Protein AF-A0A1H3XNR8-F1 (afdb_monomer)

Sequence (144 aa):
MKPLLAIGIIMKPLLAIGIILTTLAGSTNAENTTQLEPLYSAQFDDTYITIEVQSNGCTQPEDFTILASGKGGEDFSTLGIRRDQPDTCRAAARLIRLQLELPPALAALKEAYRLDNLFVSKSPFSDTANTGDTHDRPNQTDQH

Foldseek 3Di:
DDDDDDDDDDDDDDDDDDDDDDDDPDDDDPDVPQDFFFWPDWDDDLWWIKTKGKAQPDDALVQKDKDFDDPDDLDGAEIAMAGADDRPHHHDIDIDIYIHTDDPSRSPDPDDHDYPDRTYGYPPPDPDPDDDDPPDDDDDDDDD

Radius of gyration: 32.82 Å; Cα contacts (8 Å, |Δi|>4): 173; chains: 1; bounding box: 34×79×107 Å

Solvent-accessible surface area (backbone atoms only — not comparable to full-atom values): 9794 Å² total; per-residue (Å²): 137,87,90,85,88,87,82,88,86,81,87,74,86,79,84,80,83,82,81,83,82,82,78,81,84,74,84,75,79,80,74,83,67,81,79,60,42,64,44,79,44,78,47,77,60,73,57,34,40,39,35,27,35,7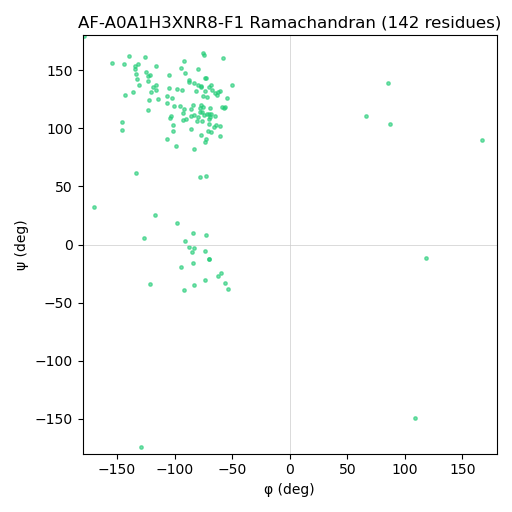8,29,20,76,61,69,54,53,86,29,46,45,83,42,76,42,54,90,69,80,93,53,63,55,35,41,42,50,33,36,69,54,82,59,80,46,87,46,79,75,40,81,46,78,39,67,37,77,48,56,69,82,60,44,68,50,91,69,88,73,42,74,83,54,64,40,30,44,65,57,82,79,76,91,67,93,75,89,81,81,83,82,84,76,85,85,84,79,85,86,131

pLDDT: mean 70.67, std 19.41, range [36.06, 97.56]

Nearest PDB st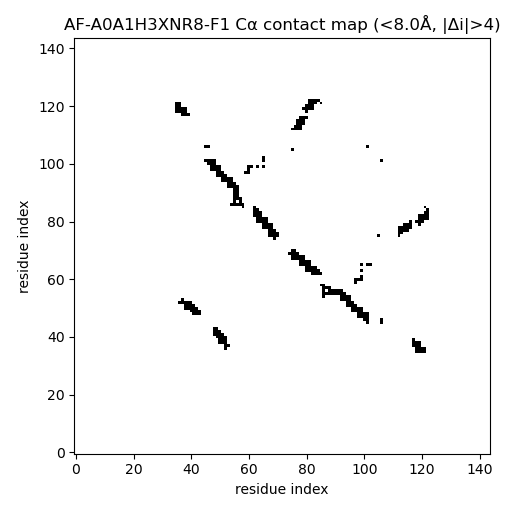ructures (foldseek):
  8g04-assembly1_B  TM=3.198E-01  e=7.926E+00  Homo sapiens

Mean predicted aligned error: 17.43 Å

Organism: NCBI:txid525918

Structure (mmCIF, N/CA/C/O backbone):
data_AF-A0A1H3XNR8-F1
#
_entry.id   AF-A0A1H3XNR8-F1
#
loop_
_atom_site.group_PDB
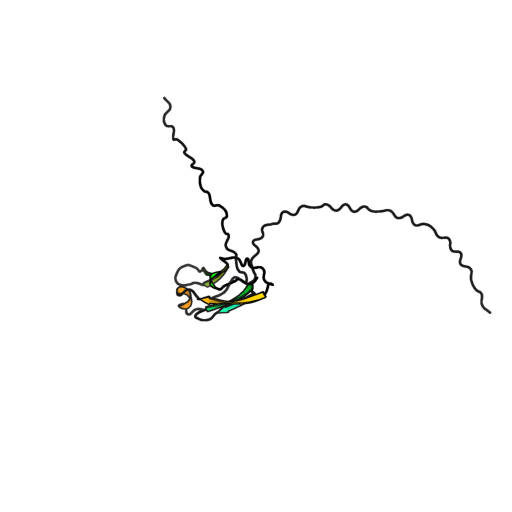_atom_site.id
_atom_site.type_symbol
_atom_site.label_atom_id
_atom_site.label_alt_id
_atom_site.label_comp_id
_atom_site.label_asym_id
_atom_site.label_entity_id
_atom_site.label_seq_id
_atom_site.pdbx_PDB_ins_code
_atom_site.Cartn_x
_atom_site.Cartn_y
_atom_site.Cartn_z
_atom_site.occupancy
_atom_site.B_iso_or_equiv
_atom_site.auth_seq_id
_atom_site.auth_comp_id
_atom_site.auth_asym_id
_atom_site.auth_atom_id
_atom_site.pdbx_PDB_model_num
ATOM 1 N N . MET A 1 1 ? 9.567 -14.172 89.997 1.00 38.69 1 MET A N 1
ATOM 2 C CA . MET A 1 1 ? 9.022 -14.316 88.625 1.00 38.69 1 MET A CA 1
ATOM 3 C C . MET A 1 1 ? 8.581 -12.940 88.122 1.00 38.69 1 MET A C 1
ATOM 5 O O . MET A 1 1 ? 8.362 -12.065 88.943 1.00 38.69 1 MET A O 1
ATOM 9 N N . LYS A 1 2 ? 8.603 -12.762 86.797 1.00 40.78 2 LYS A N 1
ATOM 10 C CA . LYS A 1 2 ? 8.723 -11.534 85.978 1.00 40.78 2 LYS A CA 1
ATOM 11 C C . LYS A 1 2 ? 7.671 -10.406 86.170 1.00 40.78 2 LYS A C 1
ATOM 13 O O . LYS A 1 2 ? 6.573 -10.694 86.632 1.00 40.78 2 LYS A O 1
ATOM 18 N N . PRO A 1 3 ? 8.000 -9.161 85.746 1.00 63.50 3 PRO A N 1
ATOM 19 C CA . PRO A 1 3 ? 7.152 -7.960 85.802 1.00 63.50 3 PRO A CA 1
ATOM 20 C C . PRO A 1 3 ? 6.329 -7.753 84.511 1.00 63.50 3 PRO A C 1
ATOM 22 O O . PRO A 1 3 ? 6.743 -8.212 83.450 1.00 63.50 3 PRO A O 1
ATOM 25 N N . LEU A 1 4 ? 5.222 -7.002 84.565 1.00 46.03 4 LEU A N 1
ATOM 26 C CA . LEU A 1 4 ? 4.565 -6.418 83.378 1.00 46.03 4 LEU A CA 1
ATOM 27 C C . LEU A 1 4 ? 3.960 -5.055 83.770 1.00 46.03 4 LEU A C 1
ATOM 29 O O . LEU A 1 4 ? 3.062 -5.004 84.599 1.00 46.03 4 LEU A O 1
ATOM 33 N N . LEU A 1 5 ? 4.627 -3.936 83.481 1.00 42.25 5 LEU A N 1
ATOM 34 C CA . LEU A 1 5 ? 4.701 -3.169 82.223 1.00 42.25 5 LEU A CA 1
ATOM 35 C C . LEU A 1 5 ? 3.565 -2.133 82.108 1.00 42.25 5 LEU A C 1
ATOM 37 O O . LEU A 1 5 ? 2.420 -2.454 81.809 1.00 42.25 5 LEU A O 1
ATOM 41 N N . ALA A 1 6 ? 3.943 -0.873 82.334 1.00 57.47 6 ALA A N 1
ATOM 42 C CA . ALA A 1 6 ? 3.181 0.335 82.044 1.00 57.47 6 ALA A CA 1
ATOM 43 C C . ALA A 1 6 ? 3.367 0.743 80.577 1.00 57.47 6 ALA A C 1
ATOM 45 O O . ALA A 1 6 ? 4.506 0.732 80.122 1.00 57.47 6 ALA A O 1
ATOM 46 N N . ILE A 1 7 ? 2.313 1.188 79.878 1.00 51.91 7 ILE A N 1
ATOM 47 C CA . ILE A 1 7 ? 2.433 2.048 78.684 1.00 51.91 7 ILE A CA 1
ATOM 48 C C . ILE A 1 7 ? 1.242 3.016 78.656 1.00 51.91 7 ILE A C 1
ATOM 50 O O . ILE A 1 7 ? 0.112 2.631 78.365 1.00 51.91 7 ILE A O 1
ATOM 54 N N . GLY A 1 8 ? 1.505 4.281 78.991 1.00 52.34 8 GLY A N 1
ATOM 55 C CA . GLY A 1 8 ? 0.576 5.389 78.782 1.00 52.34 8 GLY A CA 1
ATOM 56 C C . GLY A 1 8 ? 0.567 5.812 77.313 1.00 52.34 8 GLY A C 1
ATOM 57 O O . GLY A 1 8 ? 1.620 5.942 76.693 1.00 52.34 8 GLY A O 1
ATOM 58 N N . ILE A 1 9 ? -0.623 6.041 76.761 1.00 49.16 9 ILE A N 1
ATOM 59 C CA . ILE A 1 9 ? -0.816 6.543 75.399 1.00 49.16 9 ILE A CA 1
ATOM 60 C C . ILE A 1 9 ? -1.137 8.035 75.508 1.00 49.16 9 ILE A C 1
ATOM 62 O O . ILE A 1 9 ? -2.251 8.406 75.865 1.00 49.16 9 ILE A O 1
ATOM 66 N N . ILE A 1 10 ? -0.164 8.901 75.214 1.00 55.31 10 ILE A N 1
ATOM 67 C CA . ILE A 1 10 ? -0.415 10.334 75.000 1.00 55.31 10 ILE A CA 1
ATOM 68 C C . ILE A 1 10 ? -0.413 10.571 73.490 1.00 55.31 10 ILE A C 1
ATOM 70 O O . ILE A 1 10 ? 0.635 10.684 72.856 1.00 55.31 10 ILE A O 1
ATOM 74 N N . MET A 1 11 ? -1.615 10.598 72.918 1.00 46.31 11 MET A N 1
ATOM 75 C CA . MET A 1 11 ? -1.886 10.873 71.509 1.00 46.31 11 MET A CA 1
ATOM 76 C C . MET A 1 11 ? -1.648 12.366 71.231 1.00 46.31 11 MET A C 1
ATOM 78 O O . MET A 1 11 ? -2.384 13.214 71.732 1.00 46.31 11 MET A O 1
ATOM 82 N N . LYS A 1 12 ? -0.616 12.711 70.454 1.00 54.62 12 LYS A N 1
ATOM 83 C CA . LYS A 1 12 ? -0.409 14.081 69.952 1.00 54.62 12 LYS A CA 1
ATOM 84 C C . LYS A 1 12 ? -1.034 14.217 68.558 1.00 54.62 12 LYS A C 1
ATOM 86 O O . LYS A 1 12 ? -0.768 13.356 67.721 1.00 54.62 12 LYS A O 1
ATOM 91 N N . PRO A 1 13 ? -1.812 15.277 68.271 1.00 52.75 13 PRO A N 1
ATOM 92 C CA . PRO A 1 13 ? -2.337 15.501 66.933 1.00 52.75 13 PRO A CA 1
ATOM 93 C C . PRO A 1 13 ? -1.220 16.064 66.046 1.00 52.75 13 PRO A C 1
ATOM 95 O O . PRO A 1 13 ? -0.636 17.107 66.343 1.00 52.75 13 PRO A O 1
ATOM 98 N N . LEU A 1 14 ? -0.897 15.344 64.971 1.00 55.09 14 LEU A N 1
ATOM 99 C CA . LEU A 1 14 ? 0.014 15.815 63.933 1.00 55.09 14 LEU A CA 1
ATOM 100 C C . LEU A 1 14 ? -0.717 16.855 63.071 1.00 55.09 14 LEU A C 1
ATOM 102 O O . LEU A 1 14 ? -1.722 16.553 62.432 1.00 55.09 14 LEU A O 1
ATOM 106 N N . LEU A 1 15 ? -0.199 18.080 63.067 1.00 53.31 15 LEU A N 1
ATOM 107 C CA . LEU A 1 15 ? -0.631 19.171 62.201 1.00 53.31 15 LEU A CA 1
ATOM 108 C C . LEU A 1 15 ? -0.203 18.853 60.754 1.00 53.31 15 LEU A C 1
ATOM 110 O O . LEU A 1 15 ? 0.986 18.889 60.441 1.00 53.31 15 LEU A O 1
ATOM 114 N N . ALA A 1 16 ? -1.150 18.507 59.881 1.00 61.38 16 ALA A N 1
ATOM 115 C CA . ALA A 1 16 ? -0.878 18.260 58.466 1.00 61.38 16 ALA A CA 1
ATOM 116 C C . ALA A 1 16 ? -0.910 19.581 57.678 1.00 61.38 16 ALA A C 1
ATOM 118 O O . ALA A 1 16 ? -1.945 20.239 57.592 1.00 61.38 16 ALA A O 1
ATOM 119 N N . ILE A 1 17 ? 0.231 19.969 57.104 1.00 61.00 17 ILE A N 1
ATOM 120 C CA . ILE A 1 17 ? 0.350 21.099 56.175 1.00 61.00 17 ILE A CA 1
ATOM 121 C C . ILE A 1 17 ? -0.045 20.595 54.782 1.00 61.00 17 ILE A C 1
ATOM 123 O O . ILE A 1 17 ? 0.649 19.764 54.197 1.00 61.00 17 ILE A O 1
ATOM 127 N N . GLY A 1 18 ? -1.178 21.071 54.265 1.00 52.53 18 GLY A N 1
ATOM 128 C CA . GLY A 1 18 ? -1.646 20.759 52.915 1.00 52.53 18 GLY A CA 1
ATOM 129 C C . GLY A 1 18 ? -0.868 21.547 51.863 1.00 52.53 18 GLY A C 1
ATOM 130 O O . GLY A 1 18 ? -0.968 22.770 51.804 1.00 52.53 18 GLY A O 1
ATOM 131 N N . ILE A 1 19 ? -0.102 20.850 51.024 1.00 67.56 19 ILE A N 1
ATOM 132 C CA . ILE A 1 19 ? 0.541 21.429 49.841 1.00 67.56 19 ILE A CA 1
ATOM 133 C C . ILE A 1 19 ? -0.482 21.381 48.702 1.00 67.56 19 ILE A C 1
ATOM 135 O O . ILE A 1 19 ? -0.836 20.303 48.227 1.00 67.56 19 ILE A O 1
ATOM 139 N N . ILE A 1 20 ? -0.985 22.542 48.283 1.00 62.84 20 ILE A N 1
ATOM 140 C CA . ILE A 1 20 ? -1.884 22.654 47.129 1.00 62.84 20 ILE A CA 1
ATOM 141 C C . ILE A 1 20 ? -1.020 22.610 45.866 1.00 62.84 20 ILE A C 1
ATOM 143 O O . ILE A 1 20 ? -0.273 23.544 45.582 1.00 62.84 20 ILE A O 1
ATOM 147 N N . LEU A 1 21 ? -1.110 21.507 45.124 1.00 60.59 21 LEU A N 1
ATOM 148 C CA . LEU A 1 21 ? -0.445 21.321 43.837 1.00 60.59 21 LEU A CA 1
ATOM 149 C C . LEU A 1 21 ? -1.342 21.912 42.737 1.00 60.59 21 LEU A C 1
ATOM 151 O O . LEU A 1 21 ? -2.329 21.300 42.333 1.00 60.59 21 LEU A O 1
ATOM 155 N N . THR A 1 22 ? -1.044 23.127 42.282 1.00 60.62 22 THR A N 1
ATOM 156 C CA . THR A 1 22 ? -1.730 23.754 41.146 1.00 60.62 22 THR A CA 1
ATOM 157 C C . THR A 1 22 ? -1.225 23.145 39.840 1.00 60.62 22 THR A C 1
ATOM 159 O O . THR A 1 22 ? -0.106 23.402 39.399 1.00 60.62 22 THR A O 1
ATOM 162 N N . THR A 1 23 ? -2.047 22.316 39.202 1.00 63.28 23 THR A N 1
ATOM 163 C CA . THR A 1 23 ? -1.768 21.792 37.864 1.00 63.28 23 THR A CA 1
ATOM 164 C C . THR A 1 23 ? -2.073 22.865 36.819 1.00 63.28 23 THR A C 1
ATOM 166 O O . THR A 1 23 ? -3.217 23.272 36.625 1.00 63.28 23 THR A O 1
ATOM 169 N N . LEU A 1 24 ? -1.032 23.343 36.132 1.00 59.34 24 LEU A N 1
ATOM 170 C CA . LEU A 1 24 ? -1.181 24.123 34.905 1.00 59.34 24 LEU A CA 1
ATOM 171 C C . LEU A 1 24 ? -1.807 23.224 33.830 1.00 59.34 24 LEU A C 1
ATOM 173 O O . LEU A 1 24 ? -1.165 22.298 33.336 1.00 59.34 24 LEU A O 1
ATOM 177 N N . ALA A 1 25 ? -3.053 23.507 33.454 1.00 58.81 25 ALA A N 1
ATOM 178 C CA . ALA A 1 25 ? -3.671 22.944 32.262 1.00 58.81 25 ALA A CA 1
ATOM 179 C C . ALA A 1 25 ? -3.068 23.625 31.022 1.00 58.81 25 ALA A C 1
ATOM 181 O O . ALA A 1 25 ? -3.551 24.656 30.556 1.00 58.81 25 ALA A O 1
ATOM 182 N N . GLY A 1 26 ? -1.967 23.072 30.511 1.00 53.69 26 GLY A N 1
ATOM 183 C CA . GLY A 1 26 ? -1.446 23.429 29.196 1.00 53.69 26 GLY A CA 1
ATOM 184 C C . GLY A 1 26 ? -2.396 22.911 28.118 1.00 53.69 26 GLY A C 1
ATOM 185 O O . GLY A 1 26 ? -2.603 21.706 28.008 1.00 53.69 26 GLY A O 1
ATOM 186 N N . SER A 1 27 ? -2.985 23.814 27.334 1.00 58.12 27 SER A N 1
ATOM 187 C CA . SER A 1 27 ? -3.701 23.443 26.111 1.00 58.12 27 SER A CA 1
ATOM 188 C C . SER A 1 27 ? -2.667 22.982 25.089 1.00 58.12 27 SER A C 1
ATOM 190 O O . SER A 1 27 ? -1.925 23.799 24.543 1.00 58.12 27 SER A O 1
ATOM 192 N N . THR A 1 28 ? -2.558 21.675 24.871 1.00 56.59 28 THR A N 1
ATOM 193 C CA . THR A 1 28 ? -1.725 21.137 23.800 1.00 56.59 28 THR A CA 1
ATOM 194 C C . THR A 1 28 ? -2.449 21.376 22.480 1.00 56.59 28 THR A C 1
ATOM 196 O O . THR A 1 28 ? -3.504 20.806 22.213 1.00 56.59 28 THR A O 1
ATOM 199 N N . ASN A 1 29 ? -1.896 22.260 21.649 1.00 51.56 29 ASN A N 1
ATOM 200 C CA . ASN A 1 29 ? -2.243 22.278 20.235 1.00 51.56 29 ASN A CA 1
ATOM 201 C C . ASN A 1 29 ? -1.882 20.895 19.689 1.00 51.56 29 ASN A C 1
ATOM 203 O O . ASN A 1 29 ? -0.726 20.486 19.793 1.00 51.56 29 ASN A O 1
ATOM 207 N N . ALA A 1 30 ? -2.873 20.158 19.186 1.00 52.19 30 ALA A N 1
ATOM 208 C CA . ALA A 1 30 ? -2.637 18.899 18.502 1.00 52.19 30 ALA A CA 1
ATOM 209 C C . ALA A 1 30 ? -1.751 19.195 17.288 1.00 52.19 30 ALA A C 1
ATOM 211 O O . ALA A 1 30 ? -2.200 19.752 16.287 1.00 52.19 30 ALA A O 1
ATOM 212 N N . GLU A 1 31 ? -0.464 18.890 17.421 1.00 46.25 31 GLU A N 1
ATOM 213 C CA . GLU A 1 31 ? 0.466 18.865 16.311 1.00 46.25 31 GLU A CA 1
ATOM 214 C C . GLU A 1 31 ? -0.105 17.876 15.299 1.00 46.25 31 GLU A C 1
ATOM 216 O O . GLU A 1 31 ? -0.309 16.698 15.608 1.00 46.25 31 GLU A O 1
ATOM 221 N N . ASN A 1 32 ? -0.429 18.378 14.108 1.00 50.03 32 ASN A N 1
ATOM 222 C CA . ASN A 1 32 ? -0.937 17.598 12.988 1.00 50.03 32 ASN A CA 1
ATOM 223 C C . ASN A 1 32 ? 0.228 16.770 12.418 1.00 50.03 32 ASN A C 1
ATOM 225 O O . ASN A 1 32 ? 0.660 16.946 11.280 1.00 50.03 32 ASN A O 1
ATOM 229 N N . THR A 1 33 ? 0.816 15.918 13.261 1.00 54.91 33 THR A N 1
ATOM 230 C CA . THR A 1 33 ? 1.766 14.900 12.845 1.00 54.91 33 THR A CA 1
ATOM 231 C C . THR A 1 33 ? 1.031 14.078 11.802 1.00 54.91 33 THR A C 1
ATOM 233 O O . THR A 1 33 ? -0.050 13.549 12.057 1.00 54.91 33 THR A O 1
ATOM 236 N N . THR A 1 34 ? 1.549 14.069 10.575 1.00 63.00 34 THR A N 1
ATOM 237 C CA . THR A 1 34 ? 0.997 13.249 9.500 1.00 63.00 34 THR A CA 1
ATOM 238 C C . THR A 1 34 ? 1.103 11.802 9.965 1.00 63.00 34 THR A C 1
ATOM 240 O O . THR A 1 34 ? 2.165 11.195 9.866 1.00 63.00 34 THR A O 1
ATOM 243 N N . GLN A 1 35 ? 0.044 11.285 10.586 1.00 70.12 35 GLN A N 1
ATOM 244 C CA . GLN A 1 35 ? 0.054 9.961 11.185 1.00 70.12 35 GLN A CA 1
ATOM 245 C C . GLN A 1 35 ? 0.084 8.949 10.044 1.00 70.12 35 GLN A C 1
ATOM 247 O O . GLN A 1 35 ? -0.942 8.666 9.416 1.00 70.12 35 GLN A O 1
ATOM 252 N N . LEU A 1 36 ? 1.288 8.464 9.751 1.00 80.94 36 LEU A N 1
ATOM 253 C CA . LEU A 1 36 ? 1.514 7.432 8.757 1.00 80.94 36 LEU A CA 1
ATOM 254 C C . LEU A 1 36 ? 0.956 6.109 9.285 1.00 80.94 36 LEU A C 1
ATOM 256 O O . LEU A 1 36 ? 1.124 5.765 10.458 1.00 80.94 36 LEU A O 1
ATOM 260 N N . GLU A 1 37 ? 0.253 5.387 8.425 1.00 87.25 37 GLU A N 1
ATOM 261 C CA . GLU A 1 37 ? -0.327 4.094 8.771 1.00 87.25 37 GLU A CA 1
ATOM 262 C C . GLU A 1 37 ? 0.752 3.007 8.654 1.00 87.25 37 GLU A C 1
ATOM 264 O O . GLU A 1 37 ? 1.463 2.986 7.655 1.00 87.25 37 GLU A O 1
ATOM 269 N N . PRO A 1 38 ? 0.928 2.112 9.638 1.00 90.00 38 PRO A N 1
ATOM 270 C CA . PRO A 1 38 ? 1.932 1.057 9.545 1.00 90.00 38 PRO A CA 1
ATOM 271 C C . PRO A 1 38 ? 1.573 0.025 8.471 1.00 90.00 38 PRO A C 1
ATOM 273 O O . PRO A 1 38 ? 0.436 -0.438 8.381 1.00 90.00 38 PRO A O 1
ATOM 276 N N . LEU A 1 39 ? 2.581 -0.382 7.704 1.00 91.75 39 LEU A N 1
ATOM 277 C CA . LEU A 1 39 ? 2.532 -1.537 6.820 1.00 91.75 39 LEU A CA 1
ATOM 278 C C . LEU A 1 39 ? 3.070 -2.746 7.593 1.00 91.75 39 LEU A C 1
ATOM 280 O O . LEU A 1 39 ? 4.266 -2.840 7.865 1.00 91.75 39 LEU A O 1
ATOM 284 N N . TYR A 1 40 ? 2.189 -3.661 7.989 1.00 92.25 40 TYR A N 1
ATOM 285 C CA . TYR A 1 40 ? 2.547 -4.786 8.861 1.00 92.25 40 TYR A CA 1
ATOM 286 C C . TYR A 1 40 ? 3.349 -5.859 8.124 1.00 92.25 40 TYR A C 1
ATOM 288 O O . TYR A 1 40 ? 4.206 -6.515 8.716 1.00 92.25 40 TYR A O 1
ATOM 296 N N . SER A 1 41 ? 3.108 -6.018 6.823 1.00 90.88 41 SER A N 1
ATOM 297 C CA . SER A 1 41 ? 3.962 -6.814 5.947 1.00 90.88 41 SER A CA 1
ATOM 298 C C . SER A 1 41 ? 3.867 -6.347 4.498 1.00 90.88 41 SER A C 1
ATOM 300 O O . SER A 1 41 ? 2.870 -5.749 4.089 1.00 90.88 41 SER A O 1
ATOM 302 N N . ALA A 1 42 ? 4.912 -6.647 3.729 1.00 89.00 42 ALA A N 1
ATOM 303 C CA . ALA A 1 42 ? 4.949 -6.504 2.282 1.00 89.00 42 ALA A CA 1
ATOM 304 C C . ALA A 1 42 ? 5.742 -7.669 1.686 1.00 89.00 42 ALA A C 1
ATOM 306 O O . ALA A 1 42 ? 6.849 -7.971 2.136 1.00 89.00 42 ALA A O 1
ATOM 307 N N . GLN A 1 43 ? 5.161 -8.341 0.700 1.00 87.44 43 GLN A N 1
ATOM 308 C CA . GLN A 1 43 ? 5.756 -9.463 -0.021 1.00 87.44 43 GLN A CA 1
ATOM 309 C C . GLN A 1 43 ? 5.602 -9.203 -1.513 1.00 87.44 43 GLN A C 1
ATOM 311 O O . GLN A 1 43 ? 4.544 -8.757 -1.948 1.00 87.44 43 GLN A O 1
ATOM 316 N N . PHE A 1 44 ? 6.650 -9.478 -2.278 1.00 80.75 44 PHE A N 1
ATOM 317 C CA . PHE A 1 44 ? 6.721 -9.167 -3.700 1.00 80.75 44 PHE A CA 1
ATOM 318 C C . PHE A 1 44 ? 6.831 -10.462 -4.493 1.00 80.75 44 PHE A C 1
ATOM 320 O O . PHE A 1 44 ? 7.599 -11.351 -4.115 1.00 80.75 44 PHE A O 1
ATOM 327 N N . ASP A 1 45 ? 6.093 -10.534 -5.589 1.00 80.88 45 ASP A N 1
ATOM 328 C CA . ASP A 1 45 ? 6.345 -11.461 -6.685 1.00 80.88 45 ASP A CA 1
ATOM 329 C C . ASP A 1 45 ? 6.377 -10.683 -8.011 1.00 80.88 45 ASP A C 1
ATOM 331 O O . ASP A 1 45 ? 6.346 -9.452 -8.012 1.00 80.88 45 ASP A O 1
ATOM 335 N N . ASP A 1 46 ? 6.481 -11.383 -9.139 1.00 78.69 46 ASP A N 1
ATOM 336 C CA . ASP A 1 46 ? 6.627 -10.755 -10.458 1.00 78.69 46 ASP A CA 1
ATOM 337 C C . ASP A 1 46 ? 5.349 -10.029 -10.932 1.00 78.69 46 ASP A C 1
ATOM 339 O O . ASP A 1 46 ? 5.373 -9.300 -11.922 1.00 78.69 46 ASP A O 1
ATOM 343 N N . THR A 1 47 ? 4.213 -10.241 -10.260 1.00 84.44 47 THR A N 1
ATOM 344 C CA . THR A 1 47 ? 2.886 -9.752 -10.675 1.00 84.44 47 THR A CA 1
ATOM 345 C C . THR A 1 47 ? 2.231 -8.855 -9.624 1.00 84.44 47 THR A C 1
ATOM 347 O O . THR A 1 47 ? 1.533 -7.901 -9.971 1.00 84.44 47 THR A O 1
ATOM 350 N N . TYR A 1 48 ? 2.465 -9.123 -8.341 1.00 89.00 48 TYR A N 1
ATOM 351 C CA . TYR A 1 48 ? 1.769 -8.488 -7.233 1.00 89.00 48 TYR A CA 1
ATOM 352 C C . TYR A 1 48 ? 2.710 -8.038 -6.116 1.00 89.00 48 TYR A C 1
ATOM 354 O O . TYR A 1 48 ? 3.717 -8.670 -5.790 1.00 89.00 48 TYR A O 1
ATOM 362 N N . ILE A 1 49 ? 2.282 -6.980 -5.429 1.00 89.25 49 ILE A N 1
ATOM 363 C CA . ILE A 1 49 ? 2.699 -6.693 -4.060 1.00 89.25 49 ILE A CA 1
ATOM 364 C C . ILE A 1 49 ? 1.575 -7.141 -3.138 1.00 89.25 49 ILE A C 1
ATOM 366 O O . ILE A 1 49 ? 0.458 -6.630 -3.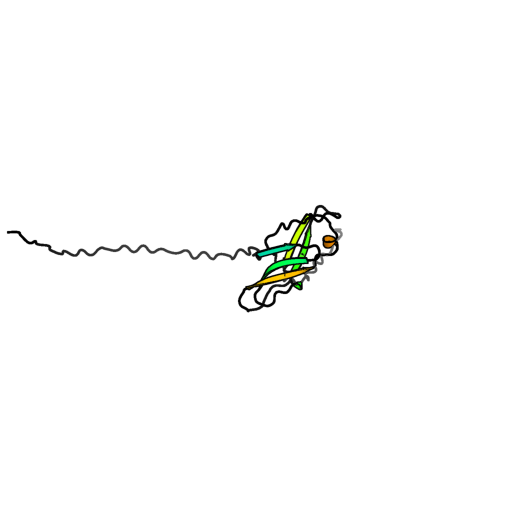193 1.00 89.25 49 ILE A O 1
ATOM 370 N N . THR A 1 50 ? 1.873 -8.080 -2.251 1.00 92.81 50 THR A N 1
ATOM 371 C CA . THR A 1 50 ? 0.951 -8.476 -1.195 1.00 92.81 50 THR A CA 1
ATOM 372 C C . THR A 1 50 ? 1.266 -7.720 0.088 1.00 92.81 50 THR A C 1
ATOM 374 O O . THR A 1 50 ? 2.357 -7.874 0.637 1.00 92.81 50 THR A O 1
ATOM 377 N N . ILE A 1 51 ? 0.313 -6.932 0.580 1.00 94.06 51 ILE A N 1
ATOM 378 C CA . ILE A 1 51 ? 0.473 -6.077 1.761 1.00 94.06 51 ILE A CA 1
ATOM 379 C C . ILE A 1 51 ? -0.452 -6.491 2.899 1.00 94.06 51 ILE A C 1
ATOM 381 O O . ILE A 1 51 ? -1.526 -7.042 2.660 1.00 94.06 51 ILE A O 1
ATOM 385 N N . GLU A 1 52 ? -0.058 -6.183 4.134 1.00 96.31 52 GLU A N 1
ATOM 386 C CA . GLU A 1 52 ? -0.925 -6.297 5.308 1.00 96.31 52 GLU A CA 1
ATOM 387 C C . GLU A 1 52 ? -1.060 -4.950 6.024 1.00 96.31 52 GLU A C 1
ATOM 389 O O . GLU A 1 52 ? -0.064 -4.327 6.398 1.00 96.31 52 GLU A O 1
ATOM 394 N N . VAL A 1 53 ? -2.304 -4.504 6.199 1.00 95.62 53 VAL A N 1
ATOM 395 C CA . VAL A 1 53 ? -2.673 -3.185 6.738 1.00 95.62 53 VAL A CA 1
ATOM 396 C C . VAL A 1 53 ? -3.865 -3.298 7.682 1.00 95.62 53 VAL A C 1
ATOM 398 O O . VAL A 1 53 ? -4.599 -4.290 7.662 1.00 95.62 53 VAL A O 1
ATOM 401 N N . GLN A 1 54 ? -4.085 -2.276 8.508 1.00 95.88 54 GLN A N 1
ATOM 402 C CA . GLN A 1 54 ? -5.269 -2.207 9.358 1.00 95.88 54 GLN A CA 1
ATOM 403 C C . GLN A 1 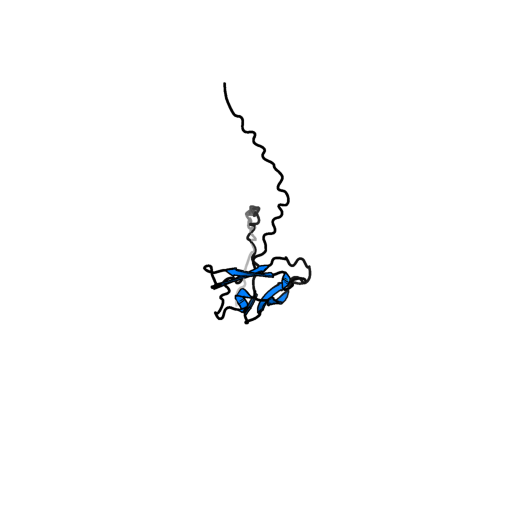54 ? -6.486 -1.736 8.544 1.00 95.88 54 GLN A C 1
ATOM 405 O O . GLN A 1 54 ? -6.405 -0.792 7.763 1.00 95.88 54 GLN A O 1
ATOM 410 N N . SER A 1 55 ? -7.639 -2.371 8.752 1.00 95.88 55 SER A N 1
ATOM 411 C CA . SER A 1 55 ? -8.915 -1.977 8.151 1.00 95.88 55 SER A CA 1
ATOM 412 C C . SER A 1 55 ? -10.035 -1.944 9.186 1.00 95.88 55 SER A C 1
ATOM 414 O O . SER A 1 55 ? -10.124 -2.821 10.047 1.00 95.88 55 SER A O 1
ATOM 416 N N . ASN A 1 56 ? -10.922 -0.960 9.039 1.00 96.81 56 ASN A N 1
ATOM 417 C CA . ASN A 1 56 ? -12.190 -0.808 9.753 1.00 96.81 56 ASN A CA 1
ATOM 418 C C . ASN A 1 56 ? -13.393 -1.322 8.936 1.00 96.81 56 ASN A C 1
ATOM 420 O O . ASN A 1 56 ? -14.544 -0.998 9.242 1.00 96.81 56 ASN A O 1
ATOM 424 N N . GLY A 1 57 ? -13.149 -2.149 7.914 1.00 96.94 57 GLY A N 1
ATOM 425 C CA . GLY A 1 57 ? -14.168 -2.942 7.227 1.00 96.94 57 GLY A CA 1
ATOM 426 C C . GLY A 1 57 ? -14.370 -2.645 5.744 1.00 96.94 57 GLY A C 1
ATOM 427 O O . GLY A 1 57 ? -15.032 -3.452 5.097 1.00 96.94 57 GLY A O 1
ATOM 428 N N . CYS A 1 58 ? -13.815 -1.556 5.205 1.00 96.06 58 CYS A N 1
ATOM 429 C CA . CYS A 1 58 ? -14.052 -1.164 3.809 1.00 96.06 58 CYS A CA 1
ATOM 430 C C . CYS A 1 58 ? -12.791 -0.937 2.984 1.00 96.06 58 CYS A C 1
ATOM 432 O O . CYS A 1 58 ? -12.913 -0.528 1.840 1.00 96.06 58 CYS A O 1
ATOM 434 N N . THR A 1 59 ? -11.610 -1.222 3.536 1.00 96.62 59 THR A N 1
ATOM 435 C CA . THR A 1 59 ? -10.362 -1.149 2.773 1.00 96.62 59 THR A CA 1
ATOM 436 C C . THR A 1 59 ? -10.367 -2.167 1.626 1.00 96.62 59 THR A C 1
ATOM 438 O O . THR A 1 59 ? -10.578 -3.361 1.863 1.00 96.62 59 THR A O 1
ATOM 441 N N . GLN A 1 60 ? -10.064 -1.701 0.418 1.00 97.56 60 GLN A N 1
ATOM 442 C CA . GLN A 1 60 ? -9.950 -2.489 -0.810 1.00 97.56 60 GLN A CA 1
ATOM 443 C C . GLN A 1 60 ? -8.588 -2.258 -1.490 1.00 97.56 60 GLN A C 1
ATOM 445 O O . GLN A 1 60 ? -7.913 -1.274 -1.178 1.00 97.56 60 GLN A O 1
ATOM 450 N N . PRO A 1 61 ? -8.139 -3.150 -2.394 1.00 96.62 61 PRO A N 1
ATOM 451 C CA . PRO A 1 61 ? -6.898 -2.951 -3.149 1.00 96.62 61 PRO A CA 1
ATOM 452 C C . PRO A 1 61 ? -6.837 -1.613 -3.899 1.00 96.62 61 PRO A C 1
ATOM 454 O O . PRO A 1 61 ? -5.796 -0.963 -3.912 1.00 96.62 61 PRO A O 1
ATOM 457 N N . GLU A 1 62 ? -7.960 -1.176 -4.469 1.00 95.94 62 GLU A N 1
ATOM 458 C CA . GLU A 1 62 ? -8.081 0.033 -5.293 1.00 95.94 62 GLU A CA 1
ATOM 459 C C . GLU A 1 62 ? -7.932 1.329 -4.482 1.00 95.94 62 GLU A C 1
ATOM 461 O O . GLU A 1 62 ? -7.734 2.401 -5.052 1.00 95.94 62 GLU A O 1
ATOM 466 N N . ASP A 1 63 ? -7.979 1.241 -3.149 1.00 95.94 63 ASP A N 1
ATOM 467 C CA . ASP A 1 63 ? -7.725 2.371 -2.257 1.00 95.94 63 ASP A CA 1
ATOM 468 C C . ASP A 1 63 ? -6.236 2.740 -2.193 1.00 95.94 63 ASP A C 1
ATOM 470 O O . ASP A 1 63 ? -5.886 3.722 -1.529 1.00 95.94 63 ASP A O 1
ATOM 474 N N . PHE A 1 64 ? -5.352 1.960 -2.825 1.00 94.00 64 PHE A N 1
ATOM 475 C CA . PHE A 1 64 ? -3.906 2.136 -2.762 1.00 94.00 64 PHE A CA 1
ATOM 476 C C . PHE A 1 64 ? -3.273 2.344 -4.131 1.00 94.00 64 PHE A C 1
ATOM 478 O O . PHE A 1 64 ? -3.625 1.702 -5.117 1.00 94.00 64 PHE A O 1
ATOM 485 N N . THR A 1 65 ? -2.225 3.163 -4.140 1.00 91.44 65 THR A N 1
ATOM 486 C CA . THR A 1 65 ? -1.335 3.338 -5.286 1.00 91.44 65 THR A CA 1
ATOM 487 C C . THR A 1 65 ? 0.084 2.922 -4.922 1.00 91.44 65 THR A C 1
ATOM 489 O O . THR A 1 65 ? 0.624 3.319 -3.881 1.00 91.44 65 THR A O 1
ATOM 492 N N . ILE A 1 66 ? 0.713 2.169 -5.826 1.00 87.94 66 ILE A N 1
ATOM 493 C CA . ILE A 1 66 ? 2.150 1.890 -5.799 1.00 87.94 66 ILE A CA 1
ATOM 494 C C . ILE A 1 66 ? 2.874 3.056 -6.468 1.00 87.94 66 ILE A C 1
ATOM 496 O O . ILE A 1 66 ? 2.654 3.373 -7.636 1.00 87.94 66 ILE A O 1
ATOM 500 N N . LEU A 1 67 ? 3.749 3.698 -5.709 1.00 85.31 67 LEU A N 1
ATOM 501 C CA . LEU A 1 67 ? 4.627 4.759 -6.172 1.00 85.31 67 LEU A CA 1
ATOM 502 C C . LEU A 1 67 ? 5.996 4.158 -6.469 1.00 85.31 67 LEU A C 1
ATOM 504 O O 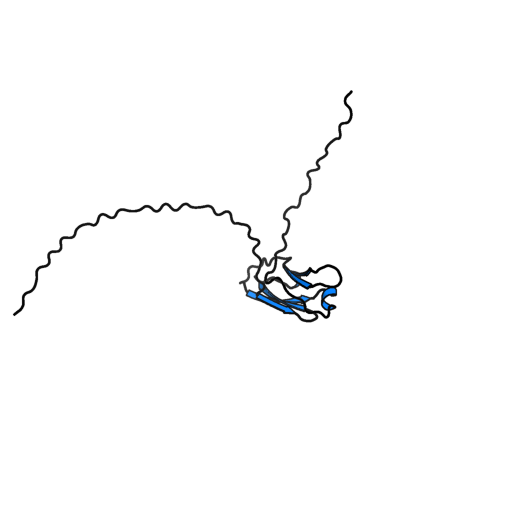. LEU A 1 67 ? 6.533 3.413 -5.654 1.00 85.31 67 LEU A O 1
ATOM 508 N N . ALA A 1 68 ? 6.575 4.513 -7.608 1.00 79.38 68 ALA A N 1
ATOM 509 C CA . ALA A 1 68 ? 7.922 4.107 -7.977 1.00 79.38 68 ALA A CA 1
ATOM 510 C C . ALA A 1 68 ? 8.816 5.342 -8.080 1.00 79.38 68 ALA A C 1
ATOM 512 O O . ALA A 1 68 ? 8.437 6.337 -8.703 1.00 79.38 68 ALA A O 1
ATOM 513 N N . SER A 1 69 ? 9.998 5.291 -7.477 1.00 73.75 69 SER A N 1
ATOM 514 C CA . SER A 1 69 ? 11.007 6.343 -7.571 1.00 73.75 69 SER A CA 1
ATOM 515 C C . SER A 1 69 ? 12.393 5.755 -7.841 1.00 73.75 69 SER A C 1
ATOM 517 O O . SER A 1 69 ? 12.685 4.594 -7.552 1.00 73.75 69 SER A O 1
ATOM 519 N N . GLY A 1 70 ? 13.249 6.556 -8.472 1.00 69.12 70 GLY A N 1
ATOM 520 C CA . GLY A 1 70 ? 14.572 6.147 -8.937 1.00 69.12 70 GLY A CA 1
ATOM 521 C C . GLY A 1 70 ? 15.300 7.313 -9.599 1.00 69.12 70 GLY A C 1
ATOM 522 O O . GLY A 1 70 ? 14.759 8.418 -9.687 1.00 69.12 70 GLY A O 1
ATOM 523 N N . LYS A 1 71 ? 16.531 7.095 -10.072 1.00 56.25 71 LYS A N 1
ATOM 524 C CA . LYS A 1 71 ? 17.376 8.166 -10.642 1.00 56.25 71 LYS A CA 1
ATOM 525 C C . LYS A 1 71 ? 16.936 8.670 -12.032 1.00 56.25 71 LYS A C 1
ATOM 527 O O . LYS A 1 71 ? 17.617 9.518 -12.602 1.00 56.25 71 LYS A O 1
ATOM 532 N N . GLY A 1 72 ? 15.772 8.241 -12.520 1.00 48.78 72 GLY A N 1
ATOM 533 C CA . GLY A 1 72 ? 15.240 8.566 -13.843 1.00 48.78 72 GLY A CA 1
ATOM 534 C C . GLY A 1 72 ? 15.779 7.616 -14.915 1.00 48.78 72 GLY A C 1
ATOM 535 O O . GLY A 1 72 ? 16.956 7.269 -14.897 1.00 48.78 72 GLY A O 1
ATOM 536 N N . GLY A 1 73 ? 14.910 7.194 -15.837 1.00 60.28 73 GLY A N 1
ATOM 537 C CA . GLY A 1 73 ? 15.187 6.135 -16.818 1.00 60.28 73 GLY A CA 1
ATOM 538 C C . GLY A 1 73 ? 14.407 4.850 -16.513 1.00 60.28 73 GLY A C 1
ATOM 539 O O . GLY A 1 73 ? 13.309 4.924 -15.967 1.00 60.28 73 GLY A O 1
ATOM 540 N N . GLU A 1 74 ? 14.974 3.693 -16.869 1.00 54.62 74 GLU A N 1
ATOM 541 C CA . GLU A 1 74 ? 14.396 2.352 -16.639 1.00 54.62 74 GLU A CA 1
ATOM 542 C C . GLU A 1 74 ? 14.665 1.808 -15.218 1.00 54.62 74 GLU A C 1
ATOM 544 O O . GLU A 1 74 ? 14.150 0.759 -14.844 1.00 54.62 74 GLU A O 1
ATOM 549 N N . ASP A 1 75 ? 15.416 2.546 -14.396 1.00 57.62 75 ASP A N 1
ATOM 550 C CA . ASP A 1 75 ? 15.875 2.090 -13.083 1.00 57.62 75 ASP A CA 1
ATOM 551 C C . ASP A 1 75 ? 14.979 2.634 -11.959 1.00 57.62 75 ASP A C 1
ATOM 553 O O . ASP A 1 75 ? 15.262 3.663 -11.328 1.00 57.62 75 ASP A O 1
ATOM 557 N N . PHE A 1 76 ? 13.874 1.938 -11.690 1.00 64.06 76 PHE A N 1
ATOM 558 C CA . PHE A 1 76 ? 13.094 2.146 -10.469 1.00 64.06 76 PHE A CA 1
ATOM 559 C C . PHE A 1 76 ? 13.767 1.401 -9.312 1.00 64.06 76 PHE A C 1
ATOM 561 O O . PHE A 1 76 ? 13.710 0.178 -9.234 1.00 64.06 76 PHE A O 1
ATOM 568 N N . SER A 1 77 ? 14.416 2.128 -8.400 1.00 66.31 77 SER A N 1
ATOM 569 C CA . SER A 1 77 ? 15.149 1.519 -7.280 1.00 66.31 77 SER A CA 1
ATOM 570 C C . SER A 1 77 ? 14.326 1.405 -5.996 1.00 66.31 77 SER A C 1
ATOM 572 O O . SER A 1 77 ? 14.676 0.618 -5.116 1.00 66.31 77 SER A O 1
ATOM 574 N N . THR A 1 78 ? 13.251 2.188 -5.881 1.00 75.56 78 THR A N 1
ATOM 575 C CA . THR A 1 78 ? 12.480 2.327 -4.645 1.00 75.56 78 THR A CA 1
ATOM 576 C C . THR A 1 78 ? 10.985 2.278 -4.931 1.00 75.56 78 THR A C 1
ATOM 578 O O . THR A 1 78 ? 10.474 3.006 -5.785 1.00 75.56 78 THR A O 1
ATOM 581 N N . LEU A 1 79 ? 10.273 1.452 -4.166 1.00 80.56 79 LEU A N 1
ATOM 582 C CA . LEU A 1 79 ? 8.814 1.417 -4.151 1.00 80.56 79 LEU A CA 1
ATOM 583 C C . LEU A 1 79 ? 8.269 2.077 -2.882 1.00 80.56 79 LEU A C 1
ATOM 585 O O . LEU A 1 79 ? 8.862 1.992 -1.805 1.00 80.56 79 LEU A O 1
ATOM 589 N N . GLY A 1 80 ? 7.118 2.723 -3.017 1.00 85.88 80 GLY A N 1
ATOM 590 C CA . GLY A 1 80 ? 6.306 3.248 -1.929 1.00 85.88 80 GLY A CA 1
ATOM 591 C C . GLY A 1 80 ? 4.846 2.849 -2.111 1.00 85.88 80 GLY A C 1
ATOM 592 O O . GLY A 1 80 ? 4.396 2.603 -3.226 1.00 85.88 80 GLY A O 1
ATOM 593 N N . ILE A 1 81 ? 4.097 2.794 -1.014 1.00 89.44 81 ILE A N 1
ATOM 594 C CA . ILE A 1 81 ? 2.658 2.515 -1.023 1.00 89.44 81 ILE A CA 1
ATOM 595 C C . ILE A 1 81 ? 1.950 3.709 -0.391 1.00 89.44 81 ILE A C 1
ATOM 597 O O . ILE A 1 81 ? 2.339 4.177 0.683 1.00 89.44 81 ILE A O 1
ATOM 601 N N . ARG A 1 82 ? 0.915 4.210 -1.061 1.00 90.88 82 ARG A N 1
ATOM 602 C CA . ARG A 1 82 ? 0.065 5.298 -0.570 1.00 90.88 82 ARG A CA 1
ATOM 603 C C . ARG A 1 82 ? -1.379 4.832 -0.538 1.00 90.88 82 ARG A C 1
ATOM 605 O O . ARG A 1 82 ? -1.812 4.166 -1.469 1.00 90.88 82 ARG A O 1
ATOM 612 N N . ARG A 1 83 ? -2.116 5.217 0.503 1.00 92.94 83 ARG A N 1
ATOM 613 C CA . ARG A 1 83 ? -3.568 5.054 0.577 1.00 92.94 83 ARG A CA 1
ATOM 614 C C . ARG A 1 83 ? -4.221 6.331 0.058 1.00 92.94 83 ARG A C 1
ATOM 616 O O . ARG A 1 83 ? -4.098 7.395 0.674 1.00 92.94 83 ARG A O 1
ATOM 623 N N . ASP A 1 84 ? -4.889 6.218 -1.076 1.00 92.81 84 ASP A N 1
ATOM 624 C CA . ASP A 1 84 ? -5.616 7.305 -1.717 1.00 92.81 84 ASP A CA 1
ATOM 625 C C . ASP A 1 84 ? -7.013 7.476 -1.117 1.00 92.81 84 ASP A C 1
ATOM 627 O O . ASP A 1 84 ? -7.459 8.610 -0.966 1.00 92.81 84 ASP A O 1
ATOM 631 N N . GLN A 1 85 ? -7.672 6.386 -0.710 1.00 93.00 85 GLN A N 1
ATOM 632 C CA . GLN A 1 85 ? -9.006 6.426 -0.100 1.00 93.00 85 GLN A CA 1
ATOM 633 C C . GLN A 1 85 ? -8.985 5.970 1.371 1.00 93.00 85 GLN A C 1
ATOM 635 O O . GLN A 1 85 ? -8.487 4.886 1.687 1.00 93.00 85 GLN A O 1
ATOM 640 N N . PRO A 1 86 ? -9.495 6.784 2.315 1.00 91.00 86 PRO A N 1
ATOM 641 C CA . PRO A 1 86 ? -9.501 6.429 3.730 1.00 91.00 86 PRO A CA 1
ATOM 642 C C . PRO A 1 86 ? -10.543 5.348 4.056 1.00 91.00 86 PRO A C 1
ATOM 644 O O . PRO A 1 86 ? -11.678 5.394 3.584 1.00 91.00 86 PRO A O 1
ATOM 647 N N . ASP A 1 87 ? -10.203 4.435 4.972 1.00 92.81 87 ASP A N 1
ATOM 648 C CA . ASP A 1 87 ? -11.167 3.477 5.526 1.00 92.81 87 ASP A CA 1
ATOM 649 C C . ASP A 1 87 ? -12.072 4.157 6.562 1.00 92.81 87 ASP A C 1
ATOM 651 O O . ASP A 1 87 ? -11.728 4.295 7.741 1.00 92.81 87 ASP A O 1
ATOM 655 N N . THR A 1 88 ? -13.232 4.618 6.100 1.00 93.44 88 THR A N 1
ATOM 656 C CA . THR A 1 88 ? -14.219 5.354 6.907 1.00 93.44 88 THR A CA 1
ATOM 657 C C . THR A 1 88 ? -15.268 4.456 7.567 1.00 93.44 88 THR A C 1
ATOM 659 O O . THR A 1 88 ? -16.181 4.951 8.239 1.00 93.44 88 THR A O 1
ATOM 662 N N . CYS A 1 89 ? -15.154 3.136 7.407 1.00 95.81 89 CYS A N 1
ATOM 663 C CA . CYS A 1 89 ? -16.096 2.196 7.994 1.00 95.81 89 CYS A CA 1
ATOM 664 C C . CYS A 1 89 ? -15.902 2.043 9.507 1.00 95.81 89 CYS A C 1
ATOM 666 O O . CYS A 1 89 ? -14.923 2.495 10.095 1.00 95.81 89 CYS A O 1
ATOM 668 N N . ARG A 1 90 ? -16.919 1.481 10.170 1.00 94.94 90 ARG A N 1
ATOM 669 C CA . ARG A 1 90 ? -17.013 1.415 11.641 1.00 94.94 90 ARG A CA 1
ATOM 670 C C . ARG A 1 90 ? -17.011 -0.016 12.176 1.00 94.94 90 ARG A C 1
ATOM 672 O O . ARG A 1 90 ? -17.571 -0.273 13.240 1.00 94.94 90 ARG A O 1
ATOM 679 N N . ALA A 1 91 ? -16.434 -0.960 11.436 1.00 96.12 91 ALA A N 1
ATOM 680 C CA . ALA A 1 91 ? -16.202 -2.297 11.964 1.00 96.12 91 ALA A CA 1
ATOM 681 C C . ALA A 1 91 ? -15.016 -2.286 12.941 1.00 96.12 91 ALA A C 1
ATOM 683 O O . ALA A 1 91 ? -14.224 -1.345 12.982 1.00 96.12 91 ALA A O 1
ATOM 684 N N . ALA A 1 92 ? -14.890 -3.350 13.734 1.00 96.38 92 ALA A N 1
ATOM 685 C CA . ALA A 1 92 ? 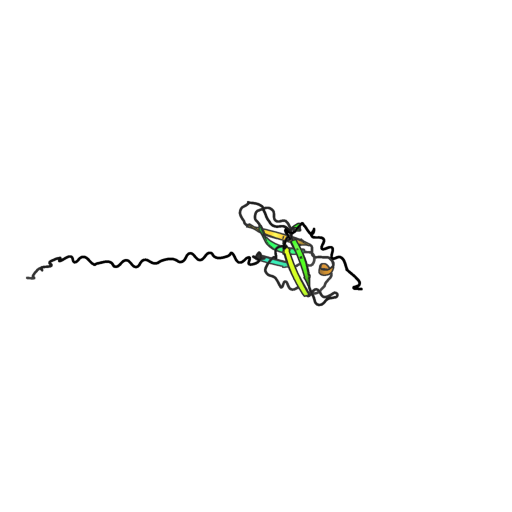-13.722 -3.538 14.582 1.00 96.38 92 ALA A CA 1
ATOM 686 C C . ALA A 1 92 ? -12.452 -3.632 13.723 1.00 96.38 92 ALA A C 1
ATOM 688 O O . ALA A 1 92 ? -12.415 -4.389 12.748 1.00 96.38 92 ALA A O 1
ATOM 689 N N . ALA A 1 93 ? -11.424 -2.876 14.108 1.00 95.19 93 ALA A N 1
ATOM 690 C CA . ALA A 1 93 ? -10.175 -2.819 13.373 1.00 95.19 93 ALA A CA 1
ATOM 691 C C . ALA A 1 93 ? -9.490 -4.193 13.338 1.00 95.19 93 ALA A C 1
ATOM 693 O O . ALA A 1 93 ? -9.320 -4.842 14.374 1.00 95.19 93 ALA A O 1
ATOM 694 N N . ARG A 1 94 ? -9.074 -4.626 12.149 1.00 96.94 94 ARG A N 1
ATOM 695 C CA . ARG A 1 94 ? -8.378 -5.903 11.935 1.00 96.94 94 ARG A CA 1
ATOM 696 C C . ARG A 1 94 ? -7.319 -5.777 10.852 1.00 96.94 94 ARG A C 1
ATOM 698 O O . ARG A 1 94 ? -7.443 -4.929 9.972 1.00 96.94 94 ARG A O 1
ATOM 705 N N . LEU A 1 95 ? -6.309 -6.639 10.908 1.00 97.25 95 LEU A N 1
ATOM 706 C CA . LEU A 1 95 ? -5.351 -6.771 9.816 1.00 97.25 95 LEU A CA 1
ATOM 707 C C . LEU A 1 95 ? -6.014 -7.490 8.645 1.00 97.25 95 LEU A C 1
ATOM 709 O O . LEU A 1 95 ? -6.679 -8.513 8.834 1.00 97.25 95 LEU A O 1
ATOM 713 N N . ILE A 1 96 ? -5.855 -6.933 7.452 1.00 97.12 96 ILE A N 1
ATOM 714 C CA . ILE A 1 96 ? -6.281 -7.562 6.207 1.00 97.12 96 ILE A CA 1
ATOM 715 C C . ILE A 1 96 ? -5.103 -7.647 5.249 1.00 97.12 96 ILE A C 1
ATOM 717 O O . ILE A 1 96 ? -4.228 -6.781 5.248 1.00 97.12 96 ILE A O 1
ATOM 721 N N . ARG A 1 97 ? -5.115 -8.690 4.421 1.00 96.62 97 ARG A N 1
ATOM 722 C CA . ARG A 1 97 ? -4.119 -8.931 3.383 1.00 96.62 97 ARG A CA 1
ATOM 723 C C . ARG A 1 97 ? -4.700 -8.541 2.030 1.00 96.62 97 ARG A C 1
ATOM 725 O O . ARG A 1 97 ? -5.777 -9.019 1.678 1.00 96.62 97 ARG A O 1
ATOM 732 N N . LEU A 1 98 ? -3.998 -7.688 1.295 1.00 96.62 98 LEU A N 1
ATOM 733 C CA . LEU A 1 98 ? -4.411 -7.179 -0.015 1.00 96.62 98 LEU A CA 1
ATOM 734 C C . LEU A 1 98 ? -3.344 -7.505 -1.052 1.00 96.62 98 LEU A C 1
ATOM 736 O O . LEU A 1 98 ? -2.156 -7.470 -0.737 1.00 96.62 98 LEU A O 1
ATOM 740 N N . GLN A 1 99 ? -3.766 -7.799 -2.278 1.00 95.25 99 GLN A N 1
ATOM 741 C CA . GLN A 1 99 ? -2.873 -7.940 -3.425 1.00 95.25 99 GLN A CA 1
ATOM 742 C C . GLN A 1 99 ? -3.040 -6.720 -4.323 1.00 95.25 99 GLN A C 1
ATOM 744 O O . GLN A 1 99 ? -4.148 -6.433 -4.766 1.00 95.25 99 GLN A O 1
ATOM 749 N N . LEU A 1 100 ? -1.945 -6.004 -4.551 1.00 92.88 100 LEU A N 1
ATOM 750 C CA . LEU A 1 100 ? -1.877 -4.849 -5.434 1.00 92.88 100 LEU A CA 1
ATOM 751 C C . LEU A 1 100 ? -1.138 -5.262 -6.704 1.00 92.88 100 LEU A C 1
ATOM 753 O O . LEU A 1 100 ? -0.037 -5.806 -6.616 1.00 92.88 100 LEU A O 1
ATOM 757 N N . GLU A 1 101 ? -1.728 -5.015 -7.869 1.00 90.12 101 GLU A N 1
ATOM 758 C CA . GLU A 1 101 ? -1.067 -5.282 -9.149 1.00 90.12 101 GLU A CA 1
ATOM 759 C C . GLU A 1 101 ? 0.154 -4.380 -9.321 1.00 90.12 101 GLU A C 1
ATOM 761 O O . GLU A 1 101 ? 0.075 -3.160 -9.152 1.00 90.12 101 GLU A O 1
ATOM 766 N N . LEU A 1 102 ? 1.291 -4.978 -9.674 1.00 84.56 102 LEU A N 1
ATOM 767 C CA . LEU A 1 102 ? 2.478 -4.214 -10.021 1.00 84.56 102 LEU A CA 1
ATOM 768 C C . LEU A 1 102 ? 2.240 -3.455 -11.336 1.00 84.56 102 LEU A C 1
ATOM 770 O O . LEU A 1 102 ? 1.812 -4.052 -12.326 1.00 84.56 102 LEU A O 1
ATOM 774 N N . PRO A 1 103 ? 2.576 -2.154 -11.398 1.00 79.38 103 PRO A N 1
ATOM 775 C CA . PRO A 1 103 ? 2.625 -1.426 -12.657 1.00 79.38 103 PRO A CA 1
ATOM 776 C C . PRO A 1 103 ? 3.449 -2.196 -13.704 1.00 79.38 103 PRO A C 1
ATOM 778 O O . PRO A 1 103 ? 4.536 -2.668 -13.371 1.00 79.38 103 PRO A O 1
ATOM 781 N N . PRO A 1 104 ? 3.016 -2.283 -14.976 1.00 77.25 104 PRO A N 1
ATOM 782 C CA . PRO A 1 104 ? 3.719 -3.070 -15.996 1.00 77.25 104 PRO A CA 1
ATOM 783 C C . PRO A 1 104 ? 5.191 -2.685 -16.185 1.00 77.25 104 PRO A C 1
ATOM 785 O O . PRO A 1 104 ? 6.032 -3.541 -16.444 1.00 77.25 104 PRO A O 1
ATOM 788 N N . ALA A 1 105 ? 5.514 -1.400 -16.004 1.00 74.25 105 ALA A N 1
ATOM 789 C CA . ALA A 1 105 ? 6.887 -0.901 -16.043 1.00 74.25 105 ALA A CA 1
ATOM 790 C C . ALA A 1 105 ? 7.775 -1.505 -14.940 1.00 74.25 105 ALA A C 1
ATOM 792 O O . ALA A 1 105 ? 8.979 -1.616 -15.131 1.00 74.25 105 ALA A O 1
ATOM 793 N N . LEU A 1 106 ? 7.178 -1.913 -13.816 1.00 72.00 106 LEU A N 1
ATOM 794 C CA . LEU A 1 106 ? 7.853 -2.598 -12.721 1.00 72.00 106 LEU A CA 1
ATOM 795 C C . LEU A 1 106 ? 7.805 -4.126 -12.873 1.00 72.00 106 LEU A C 1
ATOM 797 O O . LEU A 1 106 ? 8.795 -4.810 -12.635 1.00 72.00 106 LEU A O 1
ATOM 801 N N . ALA A 1 107 ? 6.690 -4.689 -13.332 1.00 68.69 107 ALA A N 1
ATOM 802 C CA . ALA A 1 107 ? 6.609 -6.130 -13.595 1.00 68.69 107 ALA A CA 1
ATOM 803 C C . ALA A 1 107 ? 7.643 -6.599 -14.646 1.00 68.69 107 ALA A C 1
ATOM 805 O O . ALA A 1 107 ? 8.037 -7.761 -14.674 1.00 68.69 107 ALA A O 1
ATOM 806 N N . ALA A 1 108 ? 8.100 -5.690 -15.515 1.00 67.56 108 ALA A N 1
ATOM 807 C CA . ALA A 1 108 ? 9.088 -5.973 -16.550 1.00 67.56 108 ALA A CA 1
ATOM 808 C C . ALA A 1 108 ? 10.556 -5.907 -16.087 1.00 67.56 108 ALA A C 1
ATOM 810 O O . ALA A 1 108 ? 11.426 -6.396 -16.819 1.00 67.56 108 ALA A O 1
ATOM 811 N N . LEU A 1 109 ? 10.870 -5.314 -14.924 1.00 65.50 109 LEU A N 1
ATOM 812 C CA . LEU A 1 109 ? 12.263 -5.272 -14.472 1.00 65.50 109 LEU A CA 1
ATOM 813 C C . LEU A 1 109 ? 12.665 -6.631 -13.905 1.00 65.50 109 LEU A C 1
ATOM 815 O O . LEU A 1 109 ? 11.943 -7.259 -13.139 1.00 65.50 109 LEU A O 1
ATOM 819 N N . LYS A 1 110 ? 13.868 -7.070 -14.276 1.00 61.31 110 LYS A N 1
ATOM 820 C CA . LYS A 1 110 ? 14.477 -8.309 -13.773 1.00 61.31 110 LYS A CA 1
ATOM 821 C C . LYS A 1 110 ? 15.256 -8.113 -12.472 1.00 61.31 110 LYS A C 1
ATOM 823 O O . LYS A 1 110 ? 15.830 -9.074 -11.962 1.00 61.31 110 LYS A O 1
ATOM 828 N N . GLU A 1 111 ? 15.342 -6.881 -11.980 1.00 64.06 111 GLU A N 1
ATOM 829 C CA . GLU A 1 111 ? 16.099 -6.543 -10.779 1.00 64.06 111 GLU A CA 1
ATOM 830 C C . GLU A 1 111 ? 15.215 -6.538 -9.531 1.00 64.06 111 GLU A C 1
ATOM 832 O O . GLU A 1 111 ? 14.013 -6.293 -9.587 1.00 64.06 111 GLU A O 1
ATOM 837 N N . ALA A 1 112 ? 15.827 -6.825 -8.381 1.00 63.31 112 ALA A N 1
ATOM 838 C CA . ALA A 1 112 ? 15.132 -6.839 -7.104 1.00 63.31 112 ALA A CA 1
ATOM 839 C C . ALA A 1 112 ? 14.851 -5.409 -6.617 1.00 63.31 112 ALA A C 1
ATOM 841 O O . ALA A 1 112 ? 15.768 -4.601 -6.465 1.00 63.31 112 ALA A O 1
ATOM 842 N N . TYR A 1 113 ? 13.594 -5.124 -6.287 1.00 66.25 113 TYR A N 1
ATOM 843 C CA . TYR A 1 113 ? 13.183 -3.853 -5.694 1.00 66.25 113 TYR A CA 1
ATOM 844 C C . TYR A 1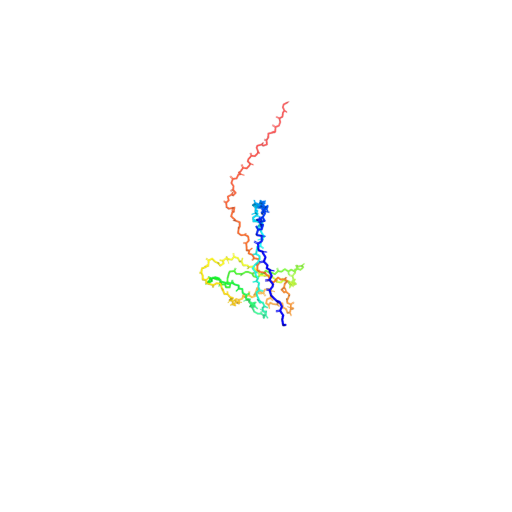 113 ? 13.461 -3.786 -4.195 1.00 66.25 113 TYR A C 1
ATOM 846 O O . TYR A 1 113 ? 13.385 -4.792 -3.484 1.00 66.25 113 TYR A O 1
ATOM 854 N N . ARG A 1 114 ? 13.702 -2.572 -3.686 1.00 66.94 114 ARG A N 1
ATOM 855 C CA . ARG A 1 114 ? 13.642 -2.278 -2.250 1.00 66.94 114 ARG A CA 1
ATOM 856 C C . ARG A 1 114 ? 12.377 -1.497 -1.921 1.00 66.94 114 ARG A C 1
ATOM 858 O O . ARG A 1 114 ? 12.020 -0.531 -2.593 1.00 66.94 114 ARG A O 1
ATOM 865 N N . LEU A 1 115 ? 11.713 -1.921 -0.852 1.00 69.31 115 LEU A N 1
ATOM 866 C CA . LEU A 1 115 ? 10.676 -1.134 -0.207 1.00 69.31 115 LEU A CA 1
ATOM 867 C C . LEU A 1 115 ? 11.348 -0.273 0.861 1.00 69.31 115 LEU A C 1
ATOM 869 O O . LEU A 1 115 ? 11.773 -0.795 1.890 1.00 69.31 115 LEU A O 1
ATOM 873 N N . ASP A 1 116 ? 11.446 1.031 0.623 1.00 64.44 116 ASP A N 1
ATOM 874 C CA . ASP A 1 116 ? 12.073 1.941 1.591 1.00 64.44 116 ASP A CA 1
ATOM 875 C C . ASP A 1 116 ? 11.085 2.422 2.669 1.00 64.44 116 ASP A C 1
ATOM 877 O O . ASP A 1 116 ? 11.489 3.078 3.628 1.00 64.44 116 ASP A O 1
ATOM 881 N N . ASN A 1 117 ? 9.790 2.092 2.545 1.00 65.19 117 ASN A N 1
ATOM 882 C CA . ASN A 1 117 ? 8.750 2.597 3.436 1.00 65.19 117 ASN A CA 1
ATOM 883 C C . ASN A 1 117 ? 7.960 1.474 4.132 1.00 65.19 117 ASN A C 1
ATOM 885 O O . ASN A 1 117 ? 7.231 0.719 3.493 1.00 65.19 117 ASN A O 1
ATOM 889 N N . LEU A 1 118 ? 8.070 1.413 5.463 1.00 74.12 118 LEU A N 1
ATOM 890 C CA . LEU A 1 118 ? 7.245 0.562 6.338 1.00 74.12 118 LEU A CA 1
ATOM 891 C C . LEU A 1 118 ? 5.905 1.214 6.699 1.00 74.12 118 LEU A C 1
ATOM 893 O O . LEU A 1 118 ? 5.195 0.744 7.587 1.00 74.12 118 LEU A O 1
ATOM 897 N N . PHE A 1 119 ? 5.571 2.320 6.042 1.00 82.44 119 PHE A N 1
ATOM 898 C CA . PHE A 1 119 ? 4.364 3.067 6.310 1.00 82.44 119 PHE A CA 1
ATOM 899 C C . PHE A 1 119 ? 3.639 3.442 5.025 1.00 82.44 119 PHE A C 1
ATOM 901 O O . PHE A 1 119 ? 4.237 3.741 3.994 1.00 82.44 119 PHE A O 1
ATOM 908 N N . VAL A 1 120 ? 2.322 3.478 5.116 1.00 80.88 120 VAL A N 1
ATOM 909 C CA . VAL A 1 120 ? 1.429 3.972 4.088 1.00 80.88 120 VAL A CA 1
ATOM 910 C C . VAL A 1 120 ? 1.177 5.449 4.361 1.00 80.88 120 VAL A C 1
ATOM 912 O O . VAL A 1 120 ? 0.638 5.831 5.407 1.00 80.88 120 VAL A O 1
ATOM 915 N N . SER A 1 121 ? 1.593 6.305 3.428 1.00 80.56 121 SER A N 1
ATOM 916 C CA . SER A 1 121 ? 1.212 7.715 3.482 1.00 80.56 121 SER A CA 1
ATOM 917 C C . SER A 1 121 ? -0.261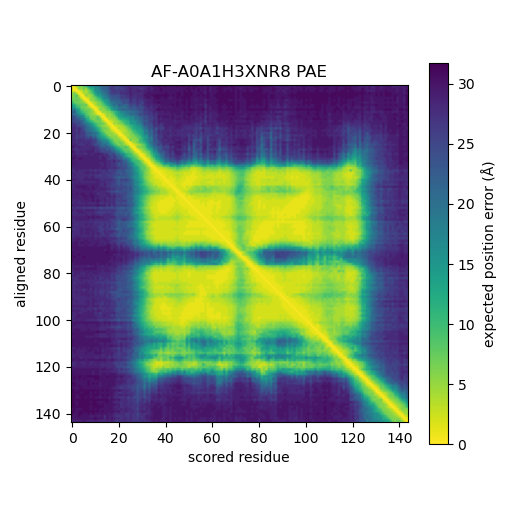 7.857 3.107 1.00 80.56 121 SER A C 1
ATOM 919 O O . SER A 1 121 ? -0.781 7.125 2.263 1.00 80.56 121 SER A O 1
ATOM 921 N N . LYS A 1 122 ? -0.957 8.788 3.758 1.00 72.25 122 LYS A N 1
ATOM 922 C CA . LYS A 1 122 ? -2.323 9.156 3.380 1.00 72.25 122 LYS A CA 1
ATOM 923 C C . LYS A 1 122 ? -2.252 10.243 2.318 1.00 72.25 122 LYS A C 1
ATOM 925 O O . LYS A 1 122 ? -1.414 11.141 2.426 1.00 72.25 122 LYS A O 1
ATOM 930 N N . SER A 1 123 ? -3.115 10.171 1.308 1.00 59.50 123 SER A N 1
ATOM 931 C CA . SER A 1 123 ? -3.304 11.286 0.379 1.00 59.50 123 SER A CA 1
ATOM 932 C C . SER A 1 123 ? -3.647 12.562 1.166 1.00 59.50 123 SER A C 1
ATOM 934 O O . SER A 1 123 ? -4.580 12.535 1.976 1.00 59.50 123 SER A O 1
ATOM 936 N N . PRO A 1 124 ? -2.920 13.680 0.979 1.00 46.91 124 PRO A N 1
ATOM 937 C CA . PRO A 1 124 ? -3.390 14.971 1.444 1.00 46.91 124 PRO A CA 1
ATOM 938 C C . PRO A 1 124 ? -4.538 15.384 0.521 1.00 46.91 124 PRO A C 1
ATOM 940 O O . PRO A 1 124 ? -4.315 15.987 -0.525 1.00 46.91 124 PRO A O 1
ATOM 943 N N . PHE A 1 125 ? -5.778 15.038 0.861 1.00 43.75 125 PHE A N 1
ATOM 944 C CA . PHE A 1 125 ? -6.907 15.666 0.185 1.00 43.75 125 PHE A CA 1
ATOM 945 C C . PHE A 1 125 ? -6.960 17.143 0.596 1.00 43.75 125 PHE A C 1
ATOM 947 O O . PHE A 1 125 ? -7.188 17.483 1.756 1.00 43.75 125 PHE A O 1
ATOM 954 N N . SER A 1 126 ? -6.678 18.010 -0.380 1.00 40.78 126 SER A N 1
ATOM 955 C CA . SER A 1 126 ? -6.912 19.449 -0.341 1.00 40.78 126 SER A CA 1
ATOM 956 C C . SER A 1 126 ? -8.409 19.742 -0.244 1.00 40.78 126 SER A C 1
ATOM 958 O O . SER A 1 126 ? -9.105 19.753 -1.256 1.00 40.78 126 SER A O 1
ATOM 960 N N . ASP A 1 127 ? -8.876 20.097 0.949 1.00 36.84 127 ASP A N 1
ATOM 961 C CA . ASP A 1 127 ? -10.121 20.851 1.141 1.00 36.84 127 ASP A CA 1
ATOM 962 C C . ASP A 1 127 ? -9.908 22.346 0.829 1.00 36.84 127 ASP A C 1
ATOM 964 O O . ASP A 1 127 ? -10.135 23.223 1.661 1.00 36.84 127 ASP A O 1
ATOM 968 N N . THR A 1 128 ? -9.464 22.670 -0.386 1.00 36.06 128 THR A N 1
ATOM 969 C CA . THR A 1 128 ? -9.517 24.048 -0.904 1.00 36.06 128 THR A CA 1
ATOM 970 C C . THR A 1 128 ? -10.056 24.078 -2.327 1.00 36.06 128 THR A C 1
ATOM 972 O O . THR A 1 128 ? -9.429 24.555 -3.270 1.00 36.06 128 THR A O 1
ATOM 975 N N . ALA A 1 129 ? -11.299 23.625 -2.472 1.00 40.12 129 ALA A N 1
ATOM 976 C CA . ALA A 1 129 ? -12.177 24.171 -3.494 1.00 40.12 129 ALA A CA 1
ATOM 977 C C . ALA A 1 129 ? -12.528 25.625 -3.120 1.00 40.12 129 ALA A C 1
ATOM 979 O O . ALA A 1 129 ? -13.385 25.855 -2.271 1.00 40.12 129 ALA A O 1
ATOM 980 N N . ASN A 1 130 ? -11.798 26.589 -3.693 1.00 39.53 130 ASN A N 1
ATOM 981 C CA . ASN A 1 130 ? -12.305 27.837 -4.290 1.00 39.53 130 ASN A CA 1
ATOM 982 C C . ASN A 1 130 ? -11.142 28.806 -4.549 1.00 39.53 130 ASN A C 1
ATOM 984 O O . ASN A 1 130 ? -10.793 29.646 -3.724 1.00 39.53 130 ASN A O 1
ATOM 988 N N . THR A 1 131 ? -10.555 28.702 -5.739 1.00 44.56 131 THR A N 1
ATOM 989 C CA . THR A 1 131 ? -9.835 29.813 -6.364 1.00 44.56 131 THR A CA 1
ATOM 990 C C . THR A 1 131 ? -10.876 30.754 -6.956 1.00 44.56 131 THR A C 1
ATOM 992 O O . THR A 1 131 ? -11.639 30.356 -7.833 1.00 44.56 131 THR A O 1
ATOM 995 N N . GLY A 1 132 ? -10.919 31.989 -6.469 1.00 44.75 132 GLY A N 1
ATOM 996 C CA . GLY A 1 132 ? -11.829 33.005 -6.983 1.00 44.75 132 GLY A CA 1
ATOM 997 C C . GLY A 1 132 ? -11.552 34.409 -6.461 1.00 44.75 132 GLY A C 1
ATOM 998 O O . GLY A 1 132 ? -12.500 35.163 -6.317 1.00 44.75 132 GLY A O 1
ATOM 999 N N . ASP A 1 133 ? -10.293 34.761 -6.181 1.00 43.94 133 ASP A N 1
ATOM 1000 C CA . ASP A 1 133 ? -9.893 36.164 -6.029 1.00 43.94 133 ASP A CA 1
ATOM 1001 C C . ASP A 1 133 ? -9.091 36.579 -7.264 1.00 43.94 133 ASP A C 1
ATOM 1003 O O . ASP A 1 133 ? -7.876 36.394 -7.373 1.00 43.94 133 ASP A O 1
ATOM 1007 N N . THR A 1 134 ? -9.823 37.100 -8.244 1.00 46.38 134 THR A N 1
ATOM 1008 C CA . THR A 1 134 ? -9.294 37.782 -9.421 1.00 46.38 134 THR A CA 1
ATOM 1009 C C . THR A 1 134 ? -8.620 39.070 -8.961 1.00 46.38 134 THR A C 1
ATOM 1011 O O . THR A 1 134 ? -9.286 40.063 -8.674 1.00 46.38 134 THR A O 1
ATOM 1014 N N . HIS A 1 135 ? -7.291 39.076 -8.875 1.00 46.28 135 HIS A N 1
ATOM 1015 C CA . HIS A 1 135 ? -6.550 40.312 -8.655 1.00 46.28 135 HIS A CA 1
ATOM 1016 C C . HIS A 1 135 ? -6.342 41.023 -10.001 1.00 46.28 135 HIS A C 1
ATOM 1018 O O . HIS A 1 135 ? -5.299 40.895 -10.640 1.00 46.28 135 HIS A O 1
ATOM 1024 N N . ASP A 1 136 ? -7.362 41.762 -10.444 1.00 45.06 136 ASP A N 1
ATOM 1025 C CA . ASP A 1 136 ? -7.219 42.763 -11.503 1.00 45.06 136 ASP A CA 1
ATOM 1026 C C . ASP A 1 136 ? -6.396 43.941 -10.960 1.00 45.06 136 ASP A C 1
ATOM 1028 O O . ASP A 1 136 ? -6.840 44.705 -10.100 1.00 45.06 136 ASP A O 1
ATOM 1032 N N . ARG A 1 137 ? -5.166 44.087 -11.459 1.00 43.59 137 ARG A N 1
ATOM 1033 C CA . ARG A 1 137 ? -4.326 45.274 -11.266 1.00 43.59 137 ARG A CA 1
ATOM 1034 C C . ARG A 1 137 ? -4.346 46.088 -12.563 1.00 43.59 137 ARG A C 1
ATOM 1036 O O . ARG A 1 137 ? -3.704 45.665 -13.525 1.00 43.59 137 ARG A O 1
ATOM 1043 N N . PRO A 1 138 ? -4.997 47.262 -12.624 1.00 51.91 138 PRO A N 1
ATOM 1044 C CA . PRO A 1 138 ? -4.836 48.142 -13.769 1.00 51.91 138 PRO A CA 1
ATOM 1045 C C . PRO A 1 138 ? -3.444 48.789 -13.758 1.00 51.91 138 PRO A C 1
ATOM 1047 O O . PRO A 1 138 ? -2.993 49.381 -12.777 1.00 51.91 138 PRO A O 1
ATOM 1050 N N . ASN A 1 139 ? -2.761 48.632 -14.888 1.00 41.16 139 ASN A N 1
ATOM 1051 C CA . ASN A 1 139 ? -1.555 49.346 -15.279 1.00 41.16 139 ASN A CA 1
ATOM 1052 C C . ASN A 1 139 ? -1.937 50.802 -15.591 1.00 41.16 139 ASN A C 1
ATOM 1054 O O . ASN A 1 139 ? -2.661 51.039 -16.556 1.00 41.16 139 ASN A O 1
ATOM 1058 N N . GLN A 1 140 ? -1.494 51.764 -14.778 1.00 46.28 140 GLN A N 1
ATOM 1059 C CA . GLN A 1 140 ? -1.672 53.186 -15.068 1.00 46.28 140 GLN A CA 1
ATOM 1060 C C . GLN A 1 140 ? -0.349 53.764 -15.566 1.00 46.28 140 GLN A C 1
ATOM 1062 O O . GLN A 1 140 ? 0.636 53.855 -14.834 1.00 46.28 140 GLN A O 1
ATOM 1067 N N . THR A 1 141 ? -0.361 54.086 -16.853 1.00 47.91 141 THR A N 1
ATOM 1068 C CA . THR A 1 141 ? 0.699 54.719 -17.631 1.00 47.91 141 THR A CA 1
ATOM 1069 C C . THR A 1 141 ? 0.527 56.244 -17.595 1.00 47.91 141 THR A C 1
ATOM 1071 O O . THR A 1 141 ? -0.599 56.735 -17.542 1.00 47.91 141 THR A O 1
ATOM 1074 N N . ASP A 1 142 ? 1.668 56.934 -17.634 1.00 46.91 142 ASP A N 1
ATOM 1075 C CA . ASP A 1 142 ? 1.925 58.350 -17.932 1.00 46.91 142 ASP A CA 1
ATOM 1076 C C . ASP A 1 142 ? 1.420 59.454 -16.984 1.00 46.91 142 ASP A C 1
ATOM 1078 O O . ASP A 1 142 ? 0.240 59.794 -16.899 1.00 46.91 142 ASP A O 1
ATOM 1082 N N . GLN A 1 143 ? 2.401 60.083 -16.323 1.00 48.53 143 GLN A N 1
ATOM 1083 C CA . GLN A 1 143 ? 2.316 61.446 -15.808 1.00 48.53 143 GLN A CA 1
ATOM 1084 C C . GLN A 1 143 ? 2.749 62.438 -16.893 1.00 48.53 143 GLN A C 1
ATOM 1086 O O . GLN A 1 143 ? 3.672 62.174 -17.663 1.00 48.53 143 GLN A O 1
ATOM 1091 N N . HIS A 1 144 ? 2.028 63.555 -16.908 1.00 48.22 144 HIS A N 1
ATOM 1092 C CA . HIS A 1 144 ? 2.167 64.711 -17.784 1.00 48.22 144 HIS A CA 1
ATOM 1093 C C . HIS A 1 144 ? 3.388 65.576 -17.460 1.00 48.22 144 HIS A C 1
ATOM 1095 O O . HIS A 1 144 ? 3.748 65.653 -16.262 1.00 48.22 144 HIS A O 1
#

Secondary structure (DSSP, 8-state):
-----------PPP---------------------PEE--EEEE-SSEEEEEEEESS---GGGEEEEEE-SSSS---EEEEEESS-----SPPEEEEEEEEPPHHHHT--SPPEE--SEEEEP---------------------